Protein AF-A0A951RTA2-F1 (afdb_monomer_lite)

Secondary structure (DSSP, 8-state):
--EEEEHHHHHHTT--TT-EEEEEE-TTSTT-EEEEE-SSS-----TTS----HHHHHHHHHHHT--TTS-EEEEE---EEETTEEEEEEEEEEEEE-

Structure (mmCIF, N/CA/C/O backbone):
data_AF-A0A951RTA2-F1
#
_entry.id   AF-A0A951RTA2-F1
#
loop_
_atom_site.group_PDB
_atom_site.id
_atom_site.type_symbol
_atom_site.label_atom_id
_atom_site.label_alt_id
_atom_site.label_comp_id
_atom_site.label_asym_id
_atom_site.label_entity_id
_atom_site.label_seq_id
_atom_site.pdbx_PDB_ins_code
_atom_site.Cartn_x
_atom_site.Cartn_y
_atom_site.Cartn_z
_atom_site.occupancy
_atom_site.B_iso_or_equiv
_atom_site.auth_seq_id
_atom_site.auth_comp_id
_atom_site.auth_asym_id
_atom_site.auth_atom_id
_atom_site.pdbx_PDB_model_num
ATOM 1 N N . MET A 1 1 ? -1.688 -10.410 8.642 1.00 60.94 1 MET A N 1
ATOM 2 C CA . MET A 1 1 ? -0.832 -9.338 9.191 1.00 60.94 1 MET A CA 1
ATOM 3 C C . MET A 1 1 ? -1.301 -8.003 8.647 1.00 60.94 1 MET A C 1
ATOM 5 O O . MET A 1 1 ? -1.754 -7.970 7.506 1.00 60.94 1 MET A O 1
ATOM 9 N N . LEU A 1 2 ? -1.256 -6.951 9.464 1.00 64.19 2 LEU A N 1
ATOM 10 C CA . LEU A 1 2 ? -1.731 -5.614 9.107 1.00 64.19 2 LEU A CA 1
ATOM 11 C C . LEU A 1 2 ? -0.534 -4.668 9.018 1.00 64.19 2 LEU A C 1
ATOM 13 O O . LEU A 1 2 ? 0.315 -4.670 9.905 1.00 64.19 2 LEU A O 1
ATOM 17 N N . PHE A 1 3 ? -0.485 -3.879 7.952 1.00 76.06 3 PHE A N 1
ATOM 18 C CA . PHE A 1 3 ? 0.450 -2.766 7.807 1.00 76.06 3 PHE A CA 1
ATOM 19 C C . PHE A 1 3 ? -0.317 -1.482 8.030 1.00 76.06 3 PHE A C 1
ATOM 21 O O . PHE A 1 3 ? -1.447 -1.383 7.566 1.00 76.06 3 PHE A O 1
ATOM 28 N N . PHE A 1 4 ? 0.272 -0.514 8.718 1.00 78.69 4 PHE A N 1
ATOM 29 C CA . PHE A 1 4 ? -0.424 0.710 9.083 1.00 78.69 4 PHE A CA 1
ATOM 30 C C . PHE A 1 4 ? 0.234 1.915 8.444 1.00 78.69 4 PHE A C 1
ATOM 32 O O . PHE A 1 4 ? 1.456 2.057 8.449 1.00 78.69 4 PHE A O 1
ATOM 39 N N . PHE A 1 5 ? -0.603 2.819 7.965 1.00 78.69 5 PHE A N 1
ATOM 40 C CA . PHE A 1 5 ? -0.197 4.171 7.641 1.00 78.69 5 PHE A CA 1
ATOM 41 C C . PHE A 1 5 ? -0.719 5.143 8.694 1.00 78.69 5 PHE A C 1
ATOM 43 O O . PHE A 1 5 ? -1.809 4.952 9.238 1.00 78.69 5 PHE A O 1
ATOM 50 N N . SER A 1 6 ? 0.055 6.195 8.954 1.00 81.19 6 SER A N 1
ATOM 51 C CA . SER A 1 6 ? -0.370 7.300 9.817 1.00 81.19 6 SER A CA 1
ATOM 52 C C . SER A 1 6 ? -1.457 8.152 9.152 1.00 81.19 6 SER A C 1
ATOM 54 O O . SER A 1 6 ? -1.534 8.195 7.923 1.00 81.19 6 SER A O 1
ATOM 56 N N . ALA A 1 7 ? -2.236 8.886 9.953 1.00 80.88 7 ALA A N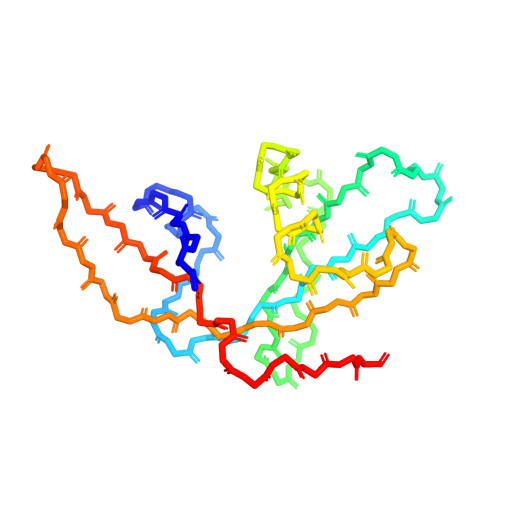 1
ATOM 57 C CA . ALA A 1 7 ? -3.201 9.877 9.459 1.00 80.88 7 ALA A CA 1
ATOM 58 C C . ALA A 1 7 ? -2.597 10.831 8.429 1.00 80.88 7 ALA A C 1
ATOM 60 O O . ALA A 1 7 ? -3.073 10.907 7.299 1.00 80.88 7 ALA A O 1
ATOM 61 N N . ARG A 1 8 ? -1.467 11.441 8.789 1.00 79.50 8 ARG A N 1
ATOM 62 C CA . ARG A 1 8 ? -0.766 12.403 7.943 1.00 79.50 8 ARG A CA 1
ATOM 63 C C . ARG A 1 8 ? -0.404 11.829 6.573 1.00 79.50 8 ARG A C 1
ATOM 65 O O . ARG A 1 8 ? -0.589 12.487 5.562 1.00 79.50 8 ARG A O 1
ATOM 72 N N . THR A 1 9 ? 0.065 10.581 6.532 1.00 77.00 9 THR A N 1
ATOM 73 C CA . THR A 1 9 ? 0.413 9.890 5.280 1.00 77.00 9 THR A CA 1
ATOM 74 C C . THR A 1 9 ? -0.788 9.736 4.342 1.00 77.00 9 THR A C 1
ATOM 76 O O . THR A 1 9 ? -0.640 9.879 3.133 1.00 77.00 9 THR A O 1
ATOM 79 N N . LEU A 1 10 ? -1.974 9.438 4.879 1.00 78.06 10 LEU A N 1
ATOM 80 C CA . LEU A 1 10 ? -3.198 9.300 4.079 1.00 78.06 10 LEU A CA 1
ATOM 81 C C . LEU A 1 10 ? -3.708 10.666 3.619 1.00 78.06 10 LEU A C 1
ATOM 83 O O . LEU A 1 10 ? -4.127 10.794 2.472 1.00 78.06 10 LEU A O 1
ATOM 87 N N . GLU A 1 11 ? -3.650 11.669 4.498 1.00 80.12 11 GLU A N 1
ATOM 88 C CA . GLU A 1 11 ? -4.065 13.046 4.212 1.00 80.12 11 GLU A CA 1
ATOM 89 C C . GLU A 1 11 ? -3.218 13.667 3.098 1.00 80.12 11 GLU A C 1
ATOM 91 O O . GLU A 1 11 ? -3.776 14.152 2.113 1.00 80.12 11 GLU A O 1
ATOM 96 N N . ASP A 1 12 ? -1.889 13.566 3.200 1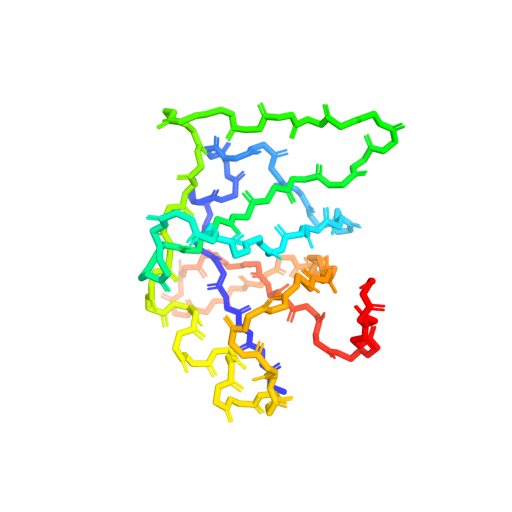.00 76.38 12 ASP A N 1
ATOM 97 C CA . ASP A 1 12 ? -0.949 14.071 2.192 1.00 76.38 12 ASP A CA 1
ATOM 98 C C . ASP A 1 12 ? -1.166 13.391 0.822 1.00 76.38 12 ASP A C 1
ATOM 100 O O . ASP A 1 12 ? -0.986 14.013 -0.226 1.00 76.38 12 ASP A O 1
ATOM 104 N N . ALA A 1 13 ? -1.599 12.124 0.819 1.00 72.81 13 ALA A N 1
ATOM 105 C CA . ALA A 1 13 ? -1.868 11.342 -0.388 1.00 72.81 13 ALA A CA 1
ATOM 106 C C . ALA A 1 13 ? -3.329 11.410 -0.884 1.00 72.81 13 ALA A C 1
ATOM 108 O O . ALA A 1 13 ? -3.648 10.819 -1.918 1.00 72.81 13 ALA A O 1
ATOM 109 N N . GLY A 1 14 ? -4.238 12.082 -0.166 1.00 78.75 14 GLY A N 1
ATOM 110 C CA . GLY A 1 14 ? -5.668 12.127 -0.508 1.00 78.75 14 GLY A CA 1
ATOM 111 C C . GLY A 1 14 ? -6.357 10.752 -0.520 1.00 78.75 14 GLY A C 1
ATOM 112 O O . GLY A 1 14 ? -7.300 10.526 -1.287 1.00 78.75 14 GLY A O 1
ATOM 113 N N . LEU A 1 15 ? -5.867 9.819 0.297 1.00 80.06 15 LEU A N 1
ATOM 114 C CA . LEU A 1 15 ? -6.334 8.436 0.381 1.00 80.06 15 LEU A CA 1
ATOM 115 C C . LEU A 1 15 ? -7.379 8.267 1.494 1.00 80.06 15 LEU A C 1
ATOM 117 O O . LEU A 1 15 ? -7.282 8.870 2.562 1.00 80.06 15 LEU A O 1
ATOM 121 N N . LYS A 1 16 ? -8.368 7.397 1.274 1.00 84.81 16 LYS A N 1
ATOM 122 C CA . LYS A 1 16 ? -9.438 7.091 2.244 1.00 84.81 16 LYS A CA 1
ATOM 123 C C . LYS A 1 16 ? -9.673 5.578 2.384 1.00 84.81 16 LYS A C 1
ATOM 125 O O . LYS A 1 16 ? -9.338 4.819 1.473 1.00 84.81 16 LYS A O 1
ATOM 130 N N . PRO A 1 17 ? -10.286 5.113 3.494 1.00 85.81 17 PRO A N 1
ATOM 131 C CA . PRO A 1 17 ? -10.768 3.740 3.603 1.00 85.81 17 PRO A CA 1
ATOM 132 C C . PRO A 1 17 ? -11.558 3.307 2.372 1.00 85.81 17 PRO A C 1
ATOM 134 O O . PRO A 1 17 ? -12.416 4.039 1.879 1.00 85.81 17 PRO A O 1
ATOM 137 N N . GLY A 1 18 ? -11.286 2.098 1.894 1.00 83.69 18 GLY A N 1
ATOM 138 C CA . GLY A 1 18 ? -11.921 1.550 0.702 1.00 83.69 18 GLY A CA 1
ATOM 139 C C . GLY A 1 18 ? -11.154 1.792 -0.594 1.00 83.69 18 GLY A C 1
ATOM 140 O O . GLY A 1 18 ? -11.336 0.997 -1.520 1.00 83.69 18 GLY A O 1
ATOM 141 N N . ASP A 1 19 ? -10.275 2.798 -0.645 1.00 84.56 19 ASP A N 1
ATOM 142 C CA . ASP A 1 19 ? -9.419 3.033 -1.805 1.00 84.56 19 ASP A CA 1
ATOM 143 C C . ASP A 1 19 ? -8.510 1.828 -2.064 1.00 84.56 19 ASP A C 1
ATOM 145 O O . ASP A 1 19 ? -8.101 1.099 -1.150 1.00 84.56 19 ASP A O 1
ATOM 149 N N . ARG A 1 20 ? -8.182 1.632 -3.341 1.00 81.50 20 ARG A N 1
ATOM 150 C CA . ARG A 1 20 ? -7.110 0.732 -3.752 1.00 81.50 20 ARG A CA 1
ATOM 151 C C . ARG A 1 20 ? -5.844 1.524 -3.997 1.00 81.50 20 ARG A C 1
ATOM 153 O O . ARG A 1 20 ? -5.893 2.578 -4.632 1.00 81.50 20 ARG A O 1
ATOM 160 N N . ILE A 1 21 ? -4.741 0.978 -3.515 1.00 80.06 21 ILE A N 1
ATOM 161 C CA . ILE A 1 21 ? -3.407 1.500 -3.744 1.00 80.06 21 ILE A CA 1
ATOM 162 C C . ILE A 1 21 ? -2.561 0.478 -4.485 1.00 80.06 21 ILE A C 1
ATOM 164 O O . ILE A 1 21 ? -2.669 -0.716 -4.213 1.00 80.06 21 ILE A O 1
ATOM 168 N N . ASP A 1 22 ? -1.723 0.964 -5.385 1.00 79.62 22 ASP A N 1
ATOM 169 C CA . ASP A 1 22 ? -0.708 0.194 -6.085 1.00 79.62 22 ASP A CA 1
ATOM 170 C C . ASP A 1 22 ? 0.654 0.523 -5.551 1.00 79.62 22 ASP A C 1
ATOM 172 O O . ASP A 1 22 ? 1.017 1.689 -5.522 1.00 79.62 22 ASP A O 1
ATOM 176 N N . PHE A 1 23 ? 1.393 -0.501 -5.160 1.00 79.06 23 PHE A N 1
ATOM 177 C CA . PHE A 1 23 ? 2.815 -0.438 -4.920 1.00 79.06 23 PHE A CA 1
ATOM 178 C C . PHE A 1 23 ? 3.539 -0.719 -6.228 1.00 79.06 23 PHE A C 1
ATOM 180 O O . PHE A 1 23 ? 3.270 -1.728 -6.882 1.00 79.06 23 PHE A O 1
ATOM 187 N N . LEU A 1 24 ? 4.431 0.197 -6.587 1.00 76.31 24 LEU A N 1
ATOM 188 C CA . LEU A 1 24 ? 5.132 0.209 -7.857 1.00 76.31 24 LEU A CA 1
ATOM 189 C C . LEU A 1 24 ? 6.636 0.113 -7.628 1.00 76.31 24 LEU A C 1
ATOM 191 O O . LEU A 1 24 ? 7.200 0.903 -6.860 1.00 76.31 24 LEU A O 1
ATOM 195 N N . PHE A 1 25 ? 7.264 -0.820 -8.329 1.00 76.50 25 PHE A N 1
ATOM 196 C CA . PHE A 1 25 ? 8.710 -0.955 -8.416 1.00 76.50 25 PHE A CA 1
ATOM 197 C C . PHE A 1 25 ? 9.272 -0.018 -9.499 1.00 76.50 25 PHE A C 1
ATOM 199 O O . PHE A 1 25 ? 8.752 0.034 -10.614 1.00 76.50 25 PHE A O 1
ATOM 206 N N . ASP A 1 26 ? 10.324 0.746 -9.183 1.00 77.62 26 ASP A N 1
ATOM 207 C CA . ASP A 1 26 ? 11.053 1.550 -10.176 1.00 77.62 26 ASP A CA 1
ATOM 208 C C . ASP A 1 26 ? 12.240 0.747 -10.719 1.00 77.62 26 ASP A C 1
ATOM 210 O O . ASP A 1 26 ? 13.290 0.657 -10.085 1.00 77.62 26 ASP A O 1
ATOM 214 N N . GLU A 1 27 ? 12.100 0.204 -11.930 1.00 76.88 27 GLU A N 1
ATOM 215 C CA . GLU A 1 27 ? 13.158 -0.575 -12.591 1.00 76.88 27 GLU A CA 1
ATOM 216 C C . GLU A 1 27 ? 14.464 0.219 -12.781 1.00 76.88 27 GLU A C 1
ATOM 218 O O . GLU A 1 27 ? 15.552 -0.356 -12.802 1.00 76.88 27 GLU A O 1
ATOM 223 N N . ASN A 1 28 ? 14.392 1.553 -12.886 1.00 79.44 28 ASN A N 1
ATOM 224 C CA . ASN A 1 28 ? 15.580 2.401 -13.029 1.00 79.44 28 ASN A CA 1
ATOM 225 C C . ASN A 1 28 ? 16.241 2.703 -11.677 1.00 79.44 28 ASN A C 1
ATOM 227 O O . ASN A 1 28 ? 17.395 3.141 -11.630 1.00 79.44 28 ASN A O 1
ATOM 231 N N . ARG A 1 29 ? 15.506 2.517 -10.576 1.00 74.00 29 ARG A N 1
ATOM 232 C CA . ARG A 1 29 ? 15.952 2.738 -9.198 1.00 74.00 29 ARG A CA 1
ATOM 233 C C . ARG A 1 29 ? 15.394 1.624 -8.305 1.00 74.00 29 ARG A C 1
ATOM 235 O O . ARG A 1 29 ? 14.477 1.878 -7.536 1.00 74.00 29 ARG A O 1
ATOM 242 N N . PRO A 1 30 ? 15.985 0.416 -8.319 1.00 68.06 30 PRO A N 1
ATOM 243 C CA . PRO A 1 30 ? 15.426 -0.784 -7.671 1.00 68.06 30 PRO A CA 1
ATOM 244 C C . PRO A 1 30 ? 15.328 -0.711 -6.131 1.00 68.06 30 PRO A C 1
ATOM 246 O O . PRO A 1 30 ? 14.701 -1.536 -5.459 1.00 68.06 30 PRO A O 1
ATOM 249 N N . SER A 1 31 ? 15.954 0.298 -5.528 1.00 67.25 31 SER A N 1
ATOM 250 C CA . SER A 1 31 ? 15.795 0.616 -4.105 1.00 67.25 31 SER A CA 1
ATOM 251 C C . SER A 1 31 ? 14.513 1.404 -3.809 1.00 67.25 31 SER A C 1
ATOM 253 O O . SER A 1 31 ? 14.064 1.421 -2.659 1.00 67.25 31 SER A O 1
ATOM 255 N N . ASP A 1 32 ? 13.921 2.031 -4.824 1.00 69.88 32 ASP A N 1
ATOM 256 C CA . ASP A 1 32 ? 12.780 2.924 -4.717 1.00 69.88 32 ASP A CA 1
ATOM 257 C C . ASP A 1 32 ? 11.484 2.172 -5.035 1.00 69.88 32 ASP A C 1
ATOM 259 O O . ASP A 1 32 ? 11.303 1.596 -6.104 1.00 69.88 32 ASP A O 1
ATOM 263 N N . TRP A 1 33 ? 10.569 2.200 -4.069 1.00 71.19 33 TRP A N 1
ATOM 264 C CA . TRP A 1 33 ? 9.200 1.731 -4.223 1.00 71.19 33 TRP A CA 1
ATOM 265 C C . TRP A 1 33 ? 8.254 2.889 -3.956 1.00 71.19 33 TRP A C 1
ATOM 267 O O . TRP A 1 33 ? 8.428 3.648 -2.994 1.00 71.19 33 TRP A O 1
ATOM 277 N N . TYR A 1 34 ? 7.238 2.994 -4.795 1.00 75.50 34 TYR A N 1
ATOM 278 C CA . TYR A 1 34 ? 6.227 4.037 -4.731 1.00 75.50 34 TYR A CA 1
ATOM 279 C C . TYR A 1 34 ? 4.875 3.422 -4.420 1.00 75.50 34 TYR A C 1
ATOM 281 O O . TYR A 1 34 ? 4.678 2.233 -4.652 1.00 75.50 34 TYR A O 1
ATOM 289 N N . PHE A 1 35 ? 3.932 4.224 -3.924 1.00 76.12 35 PHE A N 1
ATOM 290 C CA . PHE A 1 35 ? 2.534 3.827 -3.975 1.00 76.12 35 PHE A CA 1
ATOM 291 C C . PHE A 1 35 ? 1.648 4.899 -4.595 1.00 76.12 35 PHE A C 1
ATOM 293 O O . PHE A 1 35 ? 1.900 6.094 -4.432 1.00 76.12 35 PHE A O 1
ATOM 300 N N . THR A 1 36 ? 0.608 4.464 -5.305 1.00 74.62 36 THR A N 1
ATOM 301 C CA . THR A 1 36 ? -0.381 5.348 -5.922 1.00 74.62 36 THR A CA 1
ATOM 302 C C . THR A 1 36 ? -1.815 4.885 -5.715 1.00 74.62 36 THR A C 1
ATOM 304 O O . THR A 1 36 ? -2.057 3.726 -5.409 1.00 74.62 36 THR A O 1
ATOM 307 N N . LYS A 1 37 ? -2.784 5.788 -5.872 1.00 78.44 37 LYS A N 1
ATOM 308 C CA . LYS A 1 37 ? -4.218 5.501 -5.794 1.00 78.44 37 LYS A CA 1
ATOM 309 C C . LYS A 1 37 ? -4.749 5.000 -7.147 1.00 78.44 37 LYS A C 1
ATOM 311 O O . LYS A 1 37 ? -4.579 5.662 -8.164 1.00 78.44 37 LYS A O 1
ATOM 316 N N . ARG A 1 38 ? -5.475 3.877 -7.147 1.00 71.12 38 ARG A N 1
ATOM 317 C CA . ARG A 1 38 ? -5.966 3.150 -8.344 1.00 71.12 38 ARG A CA 1
ATOM 318 C C . ARG A 1 38 ? -7.277 3.680 -8.959 1.00 71.12 38 ARG A C 1
ATOM 320 O O . ARG A 1 38 ? -7.679 3.174 -9.999 1.00 71.12 38 ARG A O 1
ATOM 327 N N . GLU A 1 39 ? -8.012 4.614 -8.342 1.00 63.84 39 GLU A N 1
ATOM 328 C CA . GLU A 1 39 ? -9.393 4.968 -8.761 1.00 63.84 39 GLU A CA 1
ATOM 329 C C . GLU A 1 39 ? -9.530 5.412 -10.242 1.00 63.84 39 GLU A C 1
ATOM 331 O O . GLU A 1 39 ? -9.403 6.591 -10.538 1.00 63.84 39 GLU A O 1
ATOM 336 N N . GLY A 1 40 ? -9.895 4.484 -11.144 1.00 47.44 40 GLY A N 1
ATOM 337 C CA . GLY A 1 40 ? -10.645 4.682 -12.406 1.00 47.44 40 GLY A CA 1
ATOM 338 C C . GLY A 1 40 ? -9.977 5.457 -13.554 1.00 47.44 40 GLY A C 1
ATOM 339 O O . GLY A 1 40 ? -10.225 5.160 -14.719 1.00 47.44 40 GLY A O 1
ATOM 340 N N . ALA A 1 41 ? -9.115 6.411 -13.242 1.00 40.62 41 ALA A N 1
ATOM 341 C CA . ALA A 1 41 ? -8.200 7.103 -14.127 1.00 40.62 41 ALA A CA 1
ATOM 342 C C . ALA A 1 41 ? -6.872 7.189 -13.372 1.00 40.62 41 ALA A C 1
ATOM 344 O O . ALA A 1 41 ? -6.863 7.512 -12.186 1.00 40.62 41 ALA A O 1
ATOM 345 N N . ALA A 1 42 ? -5.769 6.849 -14.039 1.00 36.81 42 ALA A N 1
ATOM 346 C CA . ALA A 1 42 ? -4.448 6.828 -13.428 1.00 36.81 42 ALA A CA 1
ATOM 347 C C . ALA A 1 42 ? -4.137 8.194 -12.797 1.00 36.81 42 ALA A C 1
ATOM 349 O O . ALA A 1 42 ? -3.881 9.175 -13.494 1.00 36.81 42 ALA A O 1
ATOM 350 N N . LEU A 1 43 ? -4.183 8.262 -11.469 1.00 37.16 43 LEU A N 1
ATOM 351 C CA . LEU A 1 43 ? -3.591 9.363 -10.733 1.00 37.16 43 LEU A CA 1
ATOM 352 C C . LEU A 1 43 ? -2.093 9.080 -10.700 1.00 37.16 43 LEU A C 1
ATOM 354 O O . LEU A 1 43 ? -1.605 8.257 -9.929 1.00 37.16 43 LEU A O 1
ATOM 358 N N . GLU A 1 44 ? -1.364 9.725 -11.605 1.00 39.47 44 GLU A N 1
ATOM 359 C CA . GLU A 1 44 ? 0.090 9.746 -11.554 1.00 39.47 44 GLU A CA 1
ATOM 360 C C . GLU A 1 44 ? 0.499 10.640 -10.379 1.00 39.47 44 GLU A C 1
ATOM 362 O O . GLU A 1 44 ? 0.506 11.871 -10.468 1.00 39.47 44 GLU A O 1
ATOM 367 N N . LEU A 1 45 ? 0.822 10.021 -9.243 1.00 42.72 45 LEU A N 1
ATOM 368 C CA . LEU A 1 45 ? 1.527 10.702 -8.162 1.00 42.72 45 LEU A CA 1
ATOM 369 C C . LEU A 1 45 ? 2.977 10.900 -8.612 1.00 42.72 45 LEU A C 1
ATOM 371 O O . LEU A 1 45 ? 3.879 10.137 -8.278 1.00 42.72 45 LEU A O 1
ATOM 375 N N . SER A 1 46 ? 3.172 11.915 -9.454 1.00 37.41 46 SER A N 1
ATOM 376 C CA . SER A 1 46 ? 4.481 12.296 -9.968 1.00 37.41 46 SER A CA 1
ATOM 377 C C . SER A 1 46 ? 5.430 12.681 -8.826 1.00 37.41 46 SER A C 1
ATOM 379 O O . SER A 1 46 ? 5.012 13.034 -7.720 1.00 37.41 46 SER A O 1
ATOM 381 N N . LYS A 1 47 ? 6.726 12.589 -9.141 1.00 38.66 47 LYS A N 1
ATOM 382 C CA . LYS A 1 47 ? 7.971 12.628 -8.341 1.00 38.66 47 LYS A CA 1
ATOM 383 C C . LYS A 1 47 ? 8.074 13.534 -7.094 1.00 38.66 47 LYS A C 1
ATOM 385 O O . LYS A 1 47 ? 9.065 13.418 -6.383 1.00 38.66 47 LYS A O 1
ATOM 390 N N . ASN A 1 48 ? 7.100 14.398 -6.813 1.00 38.91 48 ASN A N 1
ATOM 391 C CA . ASN A 1 48 ? 7.035 15.237 -5.612 1.00 38.91 48 ASN A CA 1
ATOM 392 C C . ASN A 1 48 ? 5.997 14.783 -4.566 1.00 38.91 48 ASN A C 1
ATOM 394 O O . ASN A 1 48 ? 6.086 15.241 -3.433 1.00 38.91 48 ASN A O 1
ATOM 398 N N . ASN A 1 49 ? 5.061 13.883 -4.906 1.00 46.78 49 ASN A N 1
ATOM 399 C CA . ASN A 1 49 ? 3.974 13.454 -4.005 1.00 46.78 49 ASN A CA 1
ATOM 400 C C . ASN A 1 49 ? 3.893 11.929 -3.785 1.00 46.78 49 ASN A C 1
ATOM 402 O O . ASN A 1 49 ? 3.006 11.455 -3.079 1.00 46.78 49 ASN A O 1
ATOM 406 N N . GLY A 1 50 ? 4.801 11.144 -4.374 1.00 51.38 50 GLY A N 1
ATOM 407 C CA . GLY A 1 50 ? 4.926 9.716 -4.075 1.00 51.38 50 GLY A CA 1
ATOM 408 C C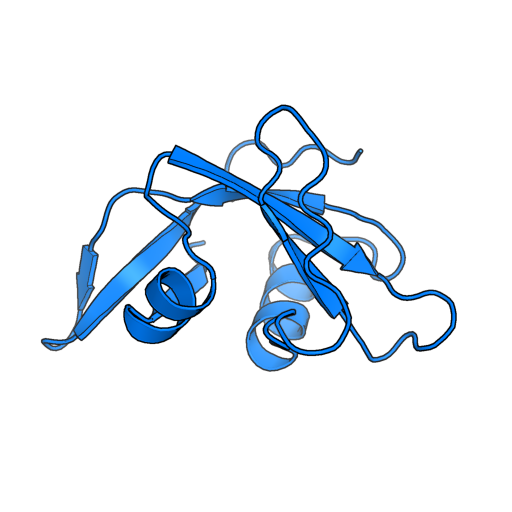 . GLY A 1 50 ? 5.551 9.532 -2.695 1.00 51.38 50 GLY A C 1
ATOM 409 O O . GLY A 1 50 ? 6.741 9.791 -2.515 1.00 51.38 50 GLY A O 1
ATOM 410 N N . ILE A 1 51 ? 4.762 9.117 -1.706 1.00 55.22 51 ILE A N 1
ATOM 411 C CA . ILE A 1 51 ? 5.276 8.910 -0.351 1.00 55.22 51 ILE A CA 1
ATOM 412 C C . ILE A 1 51 ? 6.193 7.685 -0.367 1.00 55.22 51 ILE A C 1
ATOM 414 O O . ILE A 1 51 ? 5.753 6.543 -0.486 1.00 55.22 51 ILE A O 1
ATOM 418 N N . TYR A 1 52 ? 7.492 7.936 -0.241 1.00 55.00 52 TYR A N 1
ATOM 419 C CA . TYR A 1 52 ? 8.496 6.895 -0.084 1.00 55.00 52 TYR A CA 1
ATOM 420 C C . TYR A 1 52 ? 8.283 6.173 1.246 1.00 55.00 52 TYR A C 1
ATOM 422 O O . TYR A 1 52 ? 8.284 6.796 2.309 1.00 55.00 52 TYR A O 1
ATOM 430 N N . SER A 1 53 ? 8.132 4.850 1.205 1.00 59.75 53 SER A N 1
ATOM 431 C CA . SER A 1 53 ? 8.045 4.052 2.425 1.00 59.75 53 SER A CA 1
ATOM 432 C C . SER A 1 53 ? 8.898 2.791 2.352 1.00 59.75 53 SER A C 1
ATOM 434 O O . SER A 1 53 ? 8.397 1.666 2.366 1.00 59.75 53 SER A O 1
ATOM 436 N N . ALA A 1 54 ? 10.222 2.969 2.314 1.00 56.69 54 ALA A N 1
ATOM 437 C CA . ALA A 1 54 ? 11.167 1.851 2.405 1.00 56.69 54 ALA A CA 1
ATOM 438 C C . ALA A 1 54 ? 10.950 0.978 3.650 1.00 56.69 54 ALA A C 1
ATOM 440 O O . ALA A 1 54 ? 11.113 -0.240 3.591 1.00 56.69 54 ALA A O 1
ATOM 441 N N . SER A 1 55 ? 10.545 1.584 4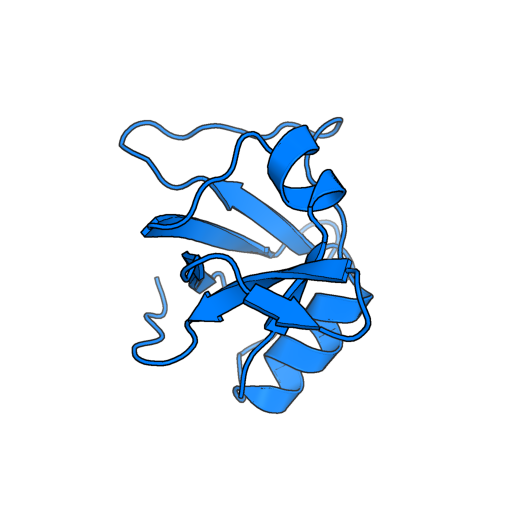.770 1.00 60.69 55 SER A N 1
ATOM 442 C CA . SER A 1 55 ? 10.265 0.858 6.011 1.00 60.69 55 SER A CA 1
ATOM 443 C C . SER A 1 55 ? 9.067 -0.082 5.874 1.00 60.69 55 SER A C 1
ATOM 445 O O . SER A 1 55 ? 9.107 -1.195 6.394 1.00 60.69 55 SER A O 1
ATOM 447 N N . ILE A 1 56 ? 8.025 0.339 5.149 1.00 64.31 56 ILE A N 1
ATOM 448 C CA . ILE A 1 56 ? 6.852 -0.497 4.887 1.00 64.31 56 ILE A CA 1
ATOM 449 C C . ILE A 1 56 ? 7.197 -1.557 3.835 1.00 64.31 56 ILE A C 1
ATOM 451 O O . ILE A 1 56 ? 6.875 -2.719 4.063 1.00 64.31 56 ILE A O 1
ATOM 455 N N . ARG A 1 57 ? 7.936 -1.209 2.766 1.00 70.06 57 ARG A N 1
ATOM 456 C CA . ARG A 1 57 ? 8.382 -2.135 1.701 1.00 70.06 57 ARG A CA 1
ATOM 457 C C . ARG A 1 57 ? 9.036 -3.395 2.264 1.00 70.06 57 ARG A C 1
ATOM 459 O O . ARG A 1 57 ? 8.557 -4.497 2.014 1.00 70.06 57 ARG A O 1
ATOM 466 N N . GLY A 1 58 ? 10.136 -3.239 3.004 1.00 68.75 58 GLY A N 1
ATOM 467 C CA . GLY A 1 58 ? 10.943 -4.384 3.437 1.00 68.75 58 GLY A CA 1
ATOM 468 C C . GLY A 1 58 ? 10.161 -5.337 4.340 1.00 68.75 58 GLY A C 1
ATOM 469 O O . GLY A 1 58 ? 10.330 -6.554 4.269 1.00 68.75 58 GLY A O 1
ATOM 470 N N . GLN A 1 59 ? 9.257 -4.791 5.155 1.00 72.75 59 GLN A N 1
ATOM 471 C CA . GLN A 1 59 ? 8.363 -5.616 5.950 1.00 72.75 59 GLN A CA 1
ATOM 472 C C . GLN A 1 59 ? 7.294 -6.272 5.075 1.00 72.75 59 GLN A C 1
ATOM 474 O O . GLN A 1 59 ? 7.092 -7.464 5.243 1.00 72.75 59 GLN A O 1
ATOM 479 N N . LEU A 1 60 ? 6.659 -5.562 4.136 1.00 75.38 60 LEU A N 1
ATOM 480 C CA . LEU A 1 60 ? 5.597 -6.094 3.269 1.00 75.38 60 LEU A CA 1
ATOM 481 C C . LEU A 1 60 ? 6.068 -7.260 2.403 1.00 75.38 60 LEU A C 1
ATOM 483 O O . LEU A 1 60 ? 5.452 -8.323 2.441 1.00 75.38 60 LEU A O 1
ATOM 487 N N . ILE A 1 61 ? 7.181 -7.074 1.693 1.00 77.00 61 ILE A N 1
ATOM 488 C CA . ILE A 1 61 ? 7.775 -8.075 0.800 1.00 77.00 61 ILE A CA 1
ATOM 489 C C . ILE A 1 61 ? 8.089 -9.349 1.576 1.00 77.00 61 ILE A C 1
ATOM 491 O O . ILE A 1 61 ? 7.593 -10.424 1.252 1.00 77.00 61 ILE A O 1
ATOM 495 N N . LYS A 1 62 ? 8.853 -9.215 2.667 1.00 78.38 62 LYS A N 1
ATOM 496 C CA . LYS A 1 62 ? 9.267 -10.354 3.493 1.00 78.38 62 LYS A CA 1
ATOM 497 C C . LYS A 1 62 ? 8.079 -11.075 4.126 1.00 78.38 62 LYS A C 1
ATOM 499 O O . LYS A 1 62 ? 8.102 -12.282 4.322 1.00 78.38 62 LYS A O 1
ATOM 504 N N . SER A 1 63 ? 7.068 -10.311 4.504 1.00 78.00 63 SER A N 1
ATOM 505 C CA . SER A 1 63 ? 5.906 -10.793 5.238 1.00 78.00 63 SER A CA 1
ATOM 506 C C . SER A 1 63 ? 4.873 -11.523 4.399 1.00 78.00 63 SER A C 1
ATOM 508 O O . SER A 1 63 ? 4.143 -12.358 4.927 1.00 78.00 63 SER A O 1
ATOM 510 N N . LEU A 1 64 ? 4.732 -11.108 3.143 1.00 79.31 64 LEU A N 1
ATOM 511 C CA . LEU A 1 64 ? 3.742 -11.632 2.209 1.00 79.31 64 LEU A CA 1
ATOM 512 C C . LEU A 1 64 ? 4.397 -12.481 1.113 1.00 79.31 64 LEU A C 1
ATOM 514 O O .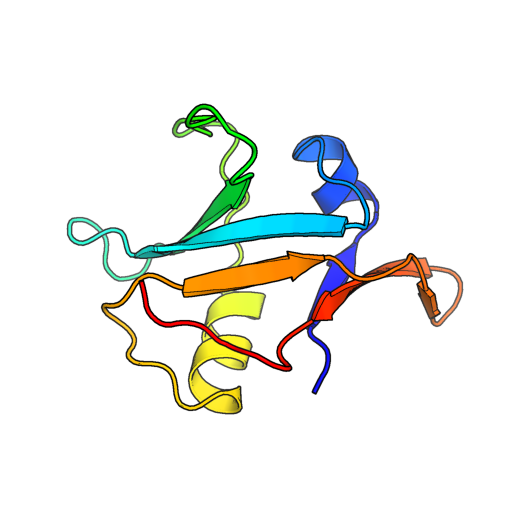 LEU A 1 64 ? 3.699 -12.884 0.191 1.00 79.31 64 LEU A O 1
ATOM 518 N N . GLU A 1 65 ? 5.706 -12.739 1.233 1.00 83.81 65 GLU A N 1
ATOM 519 C CA . GLU A 1 65 ? 6.517 -13.502 0.276 1.00 83.81 65 GLU A CA 1
ATOM 520 C C . GLU A 1 65 ? 6.344 -12.979 -1.158 1.00 83.81 65 GLU A C 1
ATOM 522 O O . GLU A 1 65 ? 6.121 -13.738 -2.098 1.00 83.81 65 GLU A O 1
ATOM 527 N N . LEU A 1 66 ? 6.396 -11.653 -1.305 1.00 81.62 66 LEU A N 1
ATOM 528 C CA . LEU A 1 66 ? 6.249 -10.986 -2.598 1.00 81.62 66 LEU A CA 1
ATOM 529 C C . LEU A 1 66 ? 7.577 -10.977 -3.351 1.00 81.62 66 LEU A C 1
ATOM 531 O O . LEU A 1 66 ? 8.630 -10.785 -2.745 1.00 81.62 66 LEU A O 1
ATOM 535 N N . ASP A 1 67 ? 7.509 -11.105 -4.672 1.00 83.62 67 ASP A N 1
ATOM 536 C CA . ASP A 1 67 ? 8.629 -10.809 -5.564 1.00 83.62 67 ASP A CA 1
ATOM 537 C C . ASP A 1 67 ? 8.997 -9.316 -5.469 1.00 83.62 67 ASP A C 1
ATOM 539 O O . ASP A 1 67 ? 8.115 -8.455 -5.499 1.00 83.62 67 ASP A O 1
ATOM 543 N N . GLU A 1 68 ? 10.291 -9.003 -5.363 1.00 77.00 68 GLU A N 1
ATOM 544 C CA . GLU A 1 68 ? 10.792 -7.628 -5.181 1.00 77.00 68 GLU A CA 1
ATOM 545 C C . GLU A 1 68 ? 10.757 -6.762 -6.446 1.00 77.00 68 GLU A C 1
ATOM 547 O O . GLU A 1 68 ? 10.981 -5.554 -6.365 1.00 77.00 68 GLU A O 1
ATOM 552 N N . ASP A 1 69 ? 10.480 -7.375 -7.589 1.00 80.56 69 ASP A N 1
ATOM 553 C CA . ASP A 1 69 ? 10.542 -6.740 -8.906 1.00 80.56 69 ASP A CA 1
ATOM 554 C C . ASP A 1 69 ? 9.143 -6.592 -9.533 1.00 80.56 69 ASP A C 1
ATOM 556 O O . ASP A 1 69 ? 8.998 -6.373 -10.732 1.00 80.56 69 ASP A O 1
ATOM 560 N N . GLU A 1 70 ? 8.093 -6.754 -8.726 1.00 81.62 70 GLU A N 1
ATOM 561 C CA . GLU A 1 70 ? 6.706 -6.850 -9.182 1.00 81.62 70 GLU A CA 1
ATOM 562 C C . GLU A 1 70 ? 5.824 -5.768 -8.563 1.00 81.62 70 GLU A C 1
ATOM 564 O O . GLU A 1 70 ? 6.043 -5.308 -7.441 1.00 81.62 70 GLU A O 1
ATOM 569 N N . ASN A 1 71 ? 4.775 -5.390 -9.288 1.00 80.88 71 ASN A N 1
ATOM 570 C CA . ASN A 1 71 ? 3.797 -4.420 -8.811 1.00 80.88 71 ASN A CA 1
ATOM 571 C C . ASN A 1 71 ? 2.652 -5.126 -8.077 1.00 80.88 71 ASN A C 1
ATOM 573 O O . ASN A 1 71 ? 2.210 -6.210 -8.463 1.00 80.88 71 ASN A O 1
ATOM 577 N N . TYR A 1 72 ? 2.133 -4.492 -7.025 1.00 80.31 72 TYR A N 1
ATOM 578 C CA . TYR A 1 72 ? 1.105 -5.099 -6.177 1.00 80.31 72 TYR A CA 1
ATOM 579 C C . TYR A 1 72 ? 0.021 -4.128 -5.771 1.00 80.31 72 TYR A C 1
ATOM 581 O O . TYR A 1 72 ? 0.296 -3.005 -5.363 1.00 80.31 72 TYR A O 1
ATOM 589 N N . SER A 1 73 ? -1.216 -4.611 -5.744 1.00 80.44 73 SER A N 1
ATOM 590 C CA . SER A 1 73 ? -2.361 -3.805 -5.340 1.00 80.44 73 SER A CA 1
ATOM 591 C C . SER A 1 73 ? -2.948 -4.240 -4.009 1.00 80.44 73 SER A C 1
ATOM 593 O O . SER A 1 73 ? -3.211 -5.423 -3.778 1.00 80.44 73 SER A O 1
ATOM 595 N N . PHE A 1 74 ? -3.290 -3.264 -3.176 1.00 81.31 74 PHE A N 1
ATOM 596 C CA . PHE A 1 74 ? -3.905 -3.491 -1.875 1.00 81.31 74 PHE A CA 1
ATOM 597 C C . PHE A 1 74 ? -5.099 -2.579 -1.647 1.00 81.31 74 PHE A C 1
ATOM 599 O O . PHE A 1 74 ? -5.228 -1.517 -2.251 1.00 81.31 74 PHE A O 1
ATOM 606 N N . LYS A 1 75 ? -5.984 -2.987 -0.738 1.00 83.88 75 LYS A N 1
ATOM 607 C CA . LYS A 1 75 ? -7.110 -2.162 -0.298 1.00 83.88 75 LYS A CA 1
ATOM 608 C C . LYS A 1 75 ? -6.790 -1.514 1.044 1.00 83.88 75 LYS A C 1
ATOM 610 O O . LYS A 1 75 ? -6.281 -2.183 1.940 1.00 83.88 75 LYS A O 1
ATOM 615 N N . ILE A 1 76 ? -7.151 -0.247 1.208 1.00 85.00 76 ILE A N 1
ATOM 616 C CA . ILE A 1 76 ? -7.102 0.428 2.505 1.00 85.00 76 ILE A CA 1
ATOM 617 C C . ILE A 1 76 ? -8.336 0.028 3.323 1.00 85.00 76 ILE A C 1
ATOM 619 O O . ILE A 1 76 ? -9.472 0.087 2.842 1.00 85.00 76 ILE A O 1
ATOM 623 N N . GLY A 1 77 ? -8.110 -0.410 4.557 1.00 84.44 77 GLY A N 1
ATOM 624 C CA . GLY A 1 77 ? -9.143 -0.753 5.525 1.00 84.44 77 GLY A CA 1
ATOM 625 C C . GLY A 1 77 ? -9.678 0.450 6.296 1.00 84.44 77 GLY A C 1
ATOM 626 O O . GLY A 1 77 ? -9.293 1.597 6.068 1.00 84.44 77 GLY A O 1
ATOM 627 N N . GLU A 1 78 ? -10.616 0.185 7.200 1.00 89.00 78 GLU A N 1
ATOM 628 C CA . GLU A 1 78 ? -11.220 1.232 8.023 1.00 89.00 78 GLU A CA 1
ATOM 629 C C . GLU A 1 78 ? -10.236 1.803 9.044 1.00 89.00 78 GLU A C 1
ATOM 631 O O . GLU A 1 78 ? -9.314 1.117 9.488 1.00 89.00 78 GLU A O 1
ATOM 636 N N . LYS A 1 79 ? -10.446 3.074 9.411 1.00 87.62 79 LYS A N 1
ATOM 637 C CA . LYS A 1 79 ? -9.626 3.760 10.413 1.00 87.62 79 LYS A CA 1
ATOM 638 C C . LYS A 1 79 ? -9.611 2.972 11.727 1.00 87.62 79 LYS A C 1
ATOM 640 O O . LYS A 1 79 ? -10.646 2.476 12.168 1.00 87.62 79 LYS A O 1
ATOM 645 N N . THR A 1 80 ? -8.453 2.912 12.366 1.00 86.81 80 THR A N 1
ATOM 646 C CA . THR A 1 80 ? -8.261 2.283 13.673 1.00 86.81 80 THR A CA 1
ATOM 647 C C . THR A 1 80 ? -7.451 3.196 14.580 1.00 86.81 80 THR A C 1
ATOM 649 O O . THR A 1 80 ? -6.636 3.985 14.105 1.00 86.81 80 THR A O 1
ATOM 652 N N . GLU A 1 81 ? -7.655 3.085 15.887 1.00 91.06 81 GLU A N 1
ATOM 653 C CA . GLU A 1 81 ? -6.878 3.817 16.887 1.00 91.06 81 GLU A CA 1
ATOM 654 C C . GLU A 1 81 ? -5.974 2.850 17.648 1.00 91.06 81 GLU A C 1
ATOM 656 O O . GLU A 1 81 ? -6.412 1.778 18.067 1.00 91.06 81 GLU A O 1
ATOM 661 N N . GLN A 1 82 ? -4.707 3.222 17.810 1.00 78.06 82 GLN A N 1
ATOM 662 C CA . GLN A 1 82 ? -3.732 2.466 18.587 1.00 78.06 82 GLN A CA 1
ATOM 663 C C . GLN A 1 82 ? -2.825 3.447 19.336 1.00 78.06 82 GLN A C 1
ATOM 665 O O . GLN A 1 82 ? -2.292 4.379 18.738 1.00 78.06 82 GLN A O 1
ATOM 670 N N . ASP A 1 83 ? -2.689 3.277 20.655 1.00 86.25 83 ASP A N 1
ATOM 671 C CA . ASP A 1 83 ? -1.856 4.137 21.515 1.00 86.25 83 ASP A CA 1
ATOM 672 C C . ASP A 1 83 ? -2.152 5.647 21.357 1.00 86.25 83 ASP A C 1
ATOM 674 O O . ASP A 1 83 ? -1.250 6.482 21.340 1.00 86.25 83 ASP A O 1
ATOM 678 N N . GLY A 1 84 ? -3.432 6.003 21.184 1.00 85.62 84 GLY A N 1
ATOM 679 C CA . GLY A 1 84 ? -3.884 7.388 20.986 1.00 85.62 84 GLY A CA 1
ATOM 680 C C . GLY A 1 84 ? -3.591 7.978 19.601 1.00 85.62 84 GLY A C 1
ATOM 681 O O . GLY A 1 84 ? -3.875 9.150 19.371 1.00 85.62 84 GLY A O 1
ATOM 682 N N . ASN A 1 85 ? -3.044 7.186 18.677 1.00 80.44 85 ASN A N 1
ATOM 683 C CA . ASN A 1 85 ? -2.767 7.589 17.304 1.00 80.44 85 ASN A CA 1
ATOM 684 C C . ASN A 1 85 ? -3.739 6.908 16.334 1.00 80.44 85 ASN A C 1
ATOM 686 O O . ASN A 1 85 ? -4.115 5.747 16.514 1.00 80.44 85 ASN A O 1
ATOM 690 N N . THR A 1 86 ? -4.138 7.629 15.286 1.00 84.44 86 THR A N 1
ATOM 691 C CA . THR A 1 86 ? -5.021 7.098 14.241 1.00 84.44 86 THR A CA 1
ATOM 692 C C . THR A 1 86 ? -4.215 6.508 13.089 1.00 84.44 86 THR A C 1
ATOM 694 O O . THR A 1 86 ? -3.294 7.141 12.560 1.00 84.44 86 THR A O 1
ATOM 697 N N . TYR A 1 87 ? -4.619 5.313 12.667 1.00 81.69 87 TYR A N 1
ATOM 698 C CA . TYR A 1 87 ? -3.997 4.551 11.598 1.00 81.69 87 TYR A CA 1
ATOM 699 C C . TYR A 1 87 ? -5.015 3.996 10.608 1.00 81.69 87 TYR A C 1
ATOM 701 O O . TYR A 1 87 ? -6.187 3.788 10.926 1.00 81.69 87 TYR A O 1
ATOM 709 N N . TRP A 1 88 ? -4.527 3.691 9.409 1.00 88.00 88 TRP A N 1
ATOM 710 C CA . TRP A 1 88 ? -5.281 3.006 8.366 1.00 88.00 88 TRP A CA 1
ATOM 711 C C . TRP A 1 88 ? -4.557 1.716 7.986 1.00 88.00 88 TRP A C 1
ATOM 713 O O . TRP A 1 88 ? -3.413 1.784 7.524 1.00 88.00 88 TRP A O 1
ATOM 723 N N . PRO A 1 89 ? -5.181 0.544 8.195 1.00 83.44 89 PRO A N 1
ATOM 724 C CA . PRO A 1 89 ? -4.569 -0.726 7.865 1.00 83.44 89 PRO A CA 1
ATOM 725 C C . PRO A 1 89 ? -4.614 -0.998 6.359 1.00 83.44 89 PRO A C 1
ATOM 727 O O . PRO A 1 89 ? -5.621 -0.752 5.698 1.00 83.44 89 PRO A O 1
ATOM 730 N N . ILE A 1 90 ? -3.562 -1.606 5.826 1.00 81.88 90 ILE A N 1
ATOM 731 C CA . ILE A 1 90 ? -3.557 -2.237 4.508 1.00 81.88 90 ILE A CA 1
ATOM 732 C C . ILE A 1 90 ? -4.152 -3.637 4.649 1.00 81.88 90 ILE A C 1
ATOM 734 O O . ILE A 1 90 ? -3.672 -4.464 5.431 1.00 81.88 90 ILE A O 1
ATOM 738 N N . ILE A 1 91 ? -5.191 -3.913 3.868 1.00 82.69 91 ILE A N 1
ATOM 739 C CA . ILE A 1 91 ? -5.811 -5.230 3.782 1.00 82.69 91 ILE A CA 1
ATOM 740 C C . ILE A 1 91 ? -4.990 -6.076 2.811 1.00 82.69 91 ILE A C 1
ATOM 7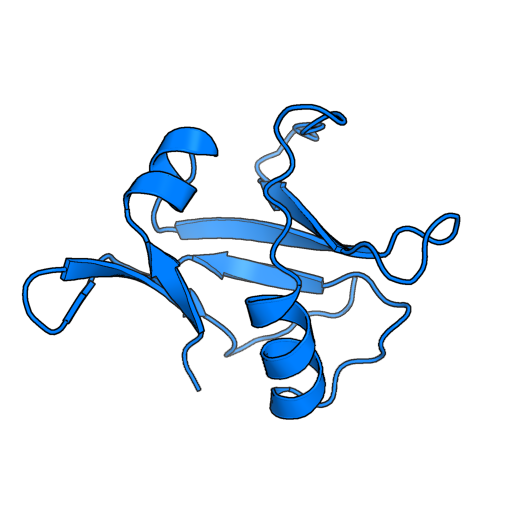42 O O . ILE A 1 91 ? -4.980 -5.838 1.605 1.00 82.69 91 ILE A O 1
ATOM 746 N N . THR A 1 92 ? -4.322 -7.082 3.366 1.00 74.62 92 THR A N 1
ATOM 747 C CA . THR A 1 92 ? -3.456 -8.030 2.647 1.00 74.62 92 THR A CA 1
ATOM 748 C C . THR A 1 92 ? -4.169 -9.338 2.294 1.00 74.62 92 THR A C 1
ATOM 750 O O . THR A 1 92 ? -3.666 -10.136 1.508 1.00 74.62 92 THR A O 1
ATOM 753 N N . ALA A 1 93 ? -5.371 -9.559 2.838 1.00 66.06 93 ALA A N 1
ATOM 754 C CA . ALA A 1 93 ? -6.236 -10.656 2.431 1.00 66.06 93 ALA A CA 1
ATOM 755 C C . ALA A 1 93 ? -6.758 -10.389 1.008 1.00 66.06 93 ALA A C 1
ATOM 757 O O . ALA A 1 93 ? -7.442 -9.389 0.785 1.00 66.06 93 ALA A O 1
ATOM 758 N N . ASN A 1 94 ? -6.484 -11.309 0.077 1.00 59.19 94 ASN A N 1
ATOM 759 C CA . ASN A 1 94 ? -6.762 -11.217 -1.368 1.00 59.19 94 ASN A CA 1
ATOM 760 C C . ASN A 1 94 ? -5.755 -10.383 -2.173 1.00 59.19 94 ASN A C 1
ATOM 762 O O . ASN A 1 94 ? -6.148 -9.558 -3.003 1.00 59.19 94 ASN A O 1
ATOM 766 N N . LEU A 1 95 ? -4.466 -10.621 -1.942 1.00 64.56 95 LEU A N 1
ATOM 767 C CA . LEU A 1 95 ? -3.408 -10.099 -2.796 1.00 64.56 95 LEU A CA 1
ATOM 768 C C . LEU A 1 95 ? -3.635 -10.550 -4.244 1.00 64.56 95 LEU A C 1
ATOM 770 O O . LEU A 1 95 ? -3.828 -11.739 -4.509 1.00 64.56 95 LEU A O 1
ATOM 774 N N . LYS A 1 96 ? -3.648 -9.597 -5.174 1.00 59.56 96 LYS A N 1
ATOM 775 C CA . LYS A 1 96 ? -3.649 -9.875 -6.609 1.00 59.56 96 LYS A CA 1
ATOM 776 C C . LYS A 1 96 ? -2.339 -9.351 -7.172 1.00 59.56 96 LYS A C 1
ATOM 778 O O . LYS A 1 96 ? -2.062 -8.164 -7.024 1.00 59.56 96 LYS A O 1
ATOM 783 N N . LYS A 1 97 ? -1.564 -10.250 -7.774 1.00 59.91 97 LYS A N 1
ATOM 784 C CA . LYS A 1 97 ? -0.481 -9.884 -8.687 1.00 59.91 97 LYS A CA 1
ATOM 785 C C . LYS A 1 97 ? -1.141 -9.293 -9.938 1.00 59.91 97 LYS A C 1
ATOM 787 O O . LYS A 1 97 ? -2.124 -9.877 -10.410 1.00 59.91 97 LYS A O 1
ATOM 792 N N . GLU A 1 98 ? -0.705 -8.111 -10.365 1.00 59.41 98 GLU A N 1
ATOM 793 C CA . GLU A 1 98 ? -1.176 -7.482 -11.611 1.00 59.41 98 GLU A CA 1
ATOM 794 C C . GLU A 1 98 ? -0.300 -7.849 -12.801 1.00 59.41 98 GLU A C 1
ATOM 796 O O . GLU A 1 98 ? 0.910 -8.063 -12.589 1.00 59.41 98 GLU A O 1
#

Radius of gyration: 12.93 Å; chains: 1; bounding box: 28×29×36 Å

pLDDT: mean 72.27, std 13.65, range [36.81, 91.06]

Foldseek 3Di:
DWDKDFPVLCVLQVHDAFWKKKWDADPVCLLWIFIHTDPPDDPPCPDPRTDTDSVRLVCVCVVLVHDSHFMWMWGWHHWDDDPNTIIIITDPPDIDGD

Sequence (98 aa):
MLFFFSARTLEDAGLKPGDRIDFLFDENRPSDWYFTKREGAALELSKNNGIYSASIRGQLIKSLELDEDENYSFKIGEKTEQDGNTYWPIITANLKKE